Protein AF-A0A6I1NW20-F1 (afdb_monomer)

Mean predicted aligned error: 3.19 Å

Nearest PDB structures (foldseek):
  4s26-assembly1_A  TM=1.000E+00  e=2.127E-19  Arabidopsis thaliana
  4s2a-assembly1_A  TM=9.930E-01  e=4.461E-19  Caulobacter vibrioides CB15
  3epn-assembly1_B  TM=9.991E-01  e=8.797E-19  Caulobacter vibrioides
  3epo-assembly1_B  TM=9.957E-01  e=9.954E-19  Caulobacter vibrioides
  4n7q-assembly1_A  TM=9.685E-01  e=3.943E-19  Arabidopsis thaliana

Structure (mmCIF, N/CA/C/O backbone):
data_AF-A0A6I1NW20-F1
#
_entry.id   AF-A0A6I1NW20-F1
#
loop_
_atom_site.group_PDB
_atom_site.id
_atom_site.type_symbol
_atom_site.label_atom_id
_atom_site.label_alt_id
_atom_site.label_comp_id
_atom_site.label_asym_id
_atom_site.label_entity_id
_atom_site.label_seq_id
_atom_site.pdbx_PDB_ins_code
_atom_site.Cartn_x
_atom_site.Cartn_y
_atom_site.Cartn_z
_atom_site.occupancy
_atom_site.B_iso_or_equiv
_atom_site.auth_seq_id
_atom_site.auth_comp_id
_atom_site.auth_asym_id
_atom_site.auth_atom_id
_atom_site.pdbx_PDB_model_num
ATOM 1 N N . ILE A 1 1 ? -2.150 -13.006 -12.903 1.00 95.81 1 ILE A N 1
ATOM 2 C CA . ILE A 1 1 ? -1.548 -13.179 -11.565 1.00 95.81 1 ILE A CA 1
ATOM 3 C C . ILE A 1 1 ? -0.639 -11.995 -11.265 1.00 95.81 1 ILE A C 1
ATOM 5 O O . ILE A 1 1 ? -0.045 -11.457 -12.187 1.00 95.81 1 ILE A O 1
ATOM 9 N N . ASN A 1 2 ? -0.551 -11.582 -10.001 1.00 98.44 2 ASN A N 1
ATOM 10 C CA . ASN A 1 2 ? 0.273 -10.451 -9.574 1.00 98.44 2 ASN A CA 1
ATOM 11 C C . ASN A 1 2 ? 1.547 -10.939 -8.863 1.00 98.44 2 ASN A C 1
ATOM 13 O O . ASN A 1 2 ? 1.466 -11.857 -8.042 1.00 98.44 2 ASN A O 1
ATOM 17 N N . GLY A 1 3 ? 2.694 -10.328 -9.157 1.00 98.06 3 GLY A N 1
ATOM 18 C CA . GLY A 1 3 ? 3.955 -10.552 -8.449 1.00 98.06 3 GLY A CA 1
ATOM 19 C C . GLY A 1 3 ? 4.235 -9.441 -7.438 1.00 98.06 3 GLY A C 1
ATOM 20 O O . GLY A 1 3 ? 4.476 -8.304 -7.825 1.00 98.06 3 GLY A O 1
ATOM 21 N N . ASN A 1 4 ? 4.247 -9.770 -6.146 1.00 97.56 4 ASN A N 1
ATOM 22 C CA . ASN A 1 4 ? 4.656 -8.829 -5.101 1.00 97.56 4 ASN A CA 1
ATOM 23 C C . ASN A 1 4 ? 6.175 -8.861 -4.922 1.00 97.56 4 ASN A C 1
ATOM 25 O O . ASN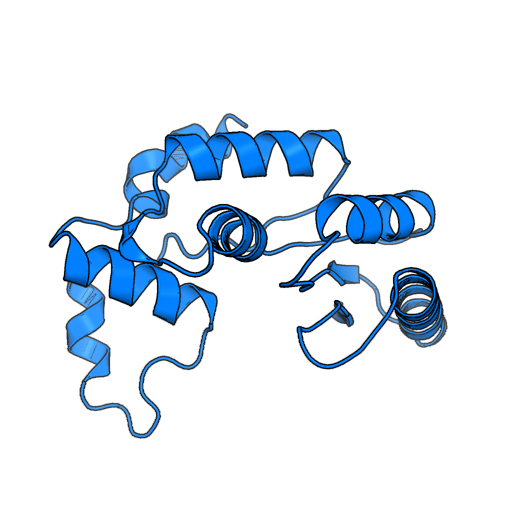 A 1 4 ? 6.744 -9.922 -4.650 1.00 97.56 4 ASN A O 1
ATOM 29 N N . ILE A 1 5 ? 6.799 -7.696 -5.027 1.00 96.00 5 ILE A N 1
ATOM 30 C CA . ILE A 1 5 ? 8.215 -7.461 -4.736 1.00 96.00 5 ILE A CA 1
ATOM 31 C C . ILE A 1 5 ? 8.329 -6.289 -3.751 1.00 96.00 5 ILE A C 1
ATOM 33 O O . ILE A 1 5 ? 7.317 -5.793 -3.255 1.00 96.00 5 ILE A O 1
ATOM 37 N N . GLY A 1 6 ? 9.543 -5.862 -3.431 1.00 88.50 6 GLY A N 1
ATOM 38 C CA . GLY A 1 6 ? 9.788 -4.710 -2.577 1.00 88.50 6 GLY A CA 1
ATOM 39 C C . GLY A 1 6 ? 10.908 -4.946 -1.573 1.00 88.50 6 GLY A C 1
ATOM 40 O O . GLY A 1 6 ? 11.124 -6.060 -1.077 1.00 88.50 6 GLY A O 1
ATOM 41 N N . ASN A 1 7 ? 11.614 -3.866 -1.253 1.00 83.25 7 ASN A N 1
ATOM 42 C CA . ASN A 1 7 ? 12.657 -3.873 -0.244 1.00 83.25 7 ASN A CA 1
ATOM 43 C C . ASN A 1 7 ? 12.070 -3.944 1.180 1.00 83.25 7 ASN A C 1
ATOM 45 O O . ASN A 1 7 ? 10.929 -3.563 1.453 1.00 83.25 7 ASN A O 1
ATOM 49 N N . SER A 1 8 ? 12.868 -4.440 2.124 1.00 78.31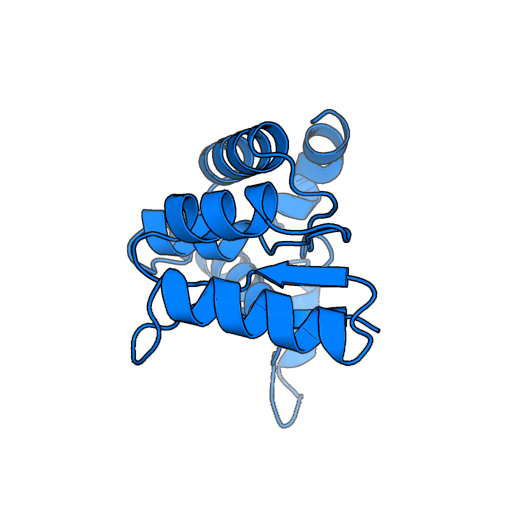 8 SER A N 1
ATOM 50 C CA . SER A 1 8 ? 12.516 -4.410 3.546 1.00 78.31 8 SER A CA 1
ATOM 51 C C . SER A 1 8 ? 13.704 -3.942 4.376 1.00 78.31 8 SER A C 1
ATOM 53 O O . SER A 1 8 ? 14.838 -3.940 3.905 1.00 78.31 8 SER A O 1
ATOM 55 N N . ALA A 1 9 ? 13.467 -3.601 5.645 1.00 69.00 9 ALA A N 1
ATOM 56 C CA . ALA A 1 9 ? 14.509 -3.127 6.565 1.00 69.00 9 ALA A CA 1
ATOM 57 C C . ALA A 1 9 ? 15.698 -4.084 6.724 1.00 69.00 9 ALA A C 1
ATOM 59 O O . ALA A 1 9 ? 16.754 -3.680 7.204 1.00 69.00 9 ALA A O 1
ATOM 60 N N . VAL A 1 10 ? 15.511 -5.353 6.367 1.00 68.06 10 VAL A N 1
ATOM 61 C CA . VAL A 1 10 ? 16.464 -6.429 6.632 1.00 68.06 10 VAL A CA 1
ATOM 62 C C . VAL A 1 10 ? 17.219 -6.842 5.366 1.00 68.06 10 VAL A C 1
ATOM 64 O O . VAL A 1 10 ? 18.332 -7.352 5.467 1.00 68.06 10 VAL A O 1
ATOM 67 N N . THR A 1 11 ? 16.645 -6.637 4.177 1.00 69.81 11 THR A N 1
ATOM 68 C CA . THR A 1 11 ? 17.185 -7.178 2.921 1.00 69.81 11 THR A CA 1
ATOM 69 C C . THR A 1 11 ? 16.759 -6.369 1.701 1.00 69.81 11 THR A C 1
ATOM 71 O O . THR A 1 11 ? 15.645 -5.843 1.662 1.00 69.81 11 THR A O 1
ATOM 74 N N . SER A 1 12 ? 17.570 -6.499 0.649 1.00 73.75 12 SER A N 1
ATOM 75 C CA . SER A 1 12 ? 17.327 -6.092 -0.736 1.00 73.75 12 SER A CA 1
ATOM 76 C C . SER A 1 12 ? 17.836 -4.707 -1.139 1.00 73.75 12 SER A C 1
ATOM 78 O O . SER A 1 12 ? 17.772 -3.741 -0.380 1.00 73.75 12 SER A O 1
ATOM 80 N N . SER A 1 13 ? 18.341 -4.638 -2.365 1.00 88.50 13 SER A N 1
ATOM 81 C CA . SER A 1 13 ? 18.850 -3.461 -3.069 1.00 88.50 13 SER A CA 1
ATOM 82 C C . SER A 1 13 ? 17.998 -3.154 -4.304 1.00 88.50 13 SER A C 1
ATOM 84 O O . SER A 1 13 ? 17.258 -4.010 -4.784 1.00 88.50 13 SER A O 1
ATOM 86 N N . ILE A 1 14 ? 18.139 -1.950 -4.868 1.00 91.44 14 ILE A N 1
ATOM 87 C CA . ILE A 1 14 ? 17.425 -1.547 -6.095 1.00 91.44 14 ILE A CA 1
ATOM 88 C C . ILE A 1 14 ? 17.640 -2.566 -7.226 1.00 91.44 14 ILE A C 1
ATOM 90 O O . ILE A 1 14 ? 16.683 -2.969 -7.881 1.00 91.44 14 ILE A O 1
ATOM 94 N N . SER A 1 15 ? 18.879 -3.029 -7.432 1.00 93.31 15 SER A N 1
ATOM 95 C CA . SER A 1 15 ? 19.185 -4.026 -8.465 1.00 93.31 15 SER A CA 1
ATOM 96 C C . SER A 1 15 ? 18.468 -5.353 -8.228 1.00 93.31 15 SER A C 1
ATOM 98 O O . SER A 1 15 ? 17.937 -5.932 -9.169 1.00 93.31 15 SER A O 1
ATOM 100 N N . GLU A 1 16 ? 18.401 -5.814 -6.977 1.00 94.62 16 GLU A N 1
ATOM 101 C CA . GLU A 1 16 ? 17.703 -7.059 -6.647 1.00 94.62 16 GLU A CA 1
ATOM 102 C C . GLU A 1 16 ? 16.191 -6.937 -6.861 1.00 94.62 16 GLU A C 1
ATOM 104 O O . GLU A 1 16 ? 15.565 -7.905 -7.286 1.00 94.62 16 GLU A O 1
ATOM 109 N N . GLU A 1 17 ? 15.589 -5.771 -6.614 1.00 96.19 17 GLU A N 1
ATOM 110 C CA . GLU A 1 17 ? 14.164 -5.559 -6.897 1.00 96.19 17 GLU A CA 1
ATOM 111 C C . GLU A 1 17 ? 13.858 -5.542 -8.399 1.00 96.19 17 GLU A C 1
ATOM 113 O O . GLU A 1 17 ? 12.896 -6.176 -8.838 1.00 96.19 17 GLU A O 1
ATOM 118 N N . VAL A 1 18 ? 14.713 -4.915 -9.212 1.00 96.44 18 VAL A N 1
ATOM 119 C CA . VAL A 1 18 ? 14.586 -4.960 -10.680 1.00 96.44 18 VAL A CA 1
ATOM 120 C C . VAL A 1 18 ? 14.770 -6.389 -11.211 1.00 96.44 18 VAL A C 1
ATOM 122 O O . VAL A 1 18 ? 14.031 -6.824 -12.103 1.00 96.44 18 VAL A O 1
ATOM 125 N N . ASP A 1 19 ? 15.697 -7.160 -10.637 1.00 97.00 19 ASP A N 1
ATOM 126 C CA . ASP A 1 19 ? 15.893 -8.569 -10.990 1.00 97.00 19 ASP A CA 1
ATOM 127 C C . ASP A 1 19 ? 14.673 -9.419 -10.611 1.00 97.00 19 ASP A C 1
ATOM 129 O O . ASP A 1 19 ? 14.213 -10.229 -11.421 1.00 97.00 19 ASP A O 1
ATOM 133 N N . LYS A 1 20 ? 14.093 -9.214 -9.420 1.00 97.44 20 LYS A N 1
ATOM 134 C CA . LYS A 1 20 ? 12.860 -9.900 -8.991 1.00 97.44 20 LYS A CA 1
ATOM 135 C C . LYS A 1 20 ? 11.678 -9.562 -9.891 1.00 97.44 20 LYS A C 1
ATOM 137 O O . LYS A 1 20 ? 10.947 -10.478 -10.265 1.00 97.44 20 LYS A O 1
ATOM 142 N N . MET A 1 21 ? 11.503 -8.292 -10.261 1.00 97.88 21 MET A N 1
ATOM 143 C CA . MET A 1 21 ? 10.484 -7.854 -11.220 1.00 97.88 21 MET A CA 1
ATOM 144 C C . MET A 1 21 ? 10.648 -8.602 -12.547 1.00 97.88 21 MET A C 1
ATOM 146 O O . MET A 1 21 ? 9.725 -9.276 -13.008 1.00 97.88 21 MET A O 1
ATOM 150 N N . THR A 1 22 ? 11.850 -8.549 -13.125 1.00 97.88 22 THR A N 1
ATOM 151 C CA . THR A 1 22 ? 12.177 -9.211 -14.396 1.00 97.88 22 THR A CA 1
ATOM 152 C C . THR A 1 22 ? 11.930 -10.716 -14.316 1.00 97.88 22 THR A C 1
ATOM 154 O O . THR A 1 22 ? 11.367 -11.315 -15.234 1.00 97.88 22 THR A O 1
ATOM 157 N N . TRP A 1 23 ? 12.316 -11.339 -13.202 1.00 98.19 23 TRP A N 1
ATOM 158 C CA . TRP A 1 23 ? 12.110 -12.760 -12.955 1.00 98.19 23 TRP A CA 1
ATOM 159 C C . TRP A 1 23 ? 10.626 -13.112 -12.838 1.00 98.19 23 TRP A C 1
ATOM 161 O O . TRP A 1 23 ? 10.171 -14.048 -13.492 1.00 98.19 23 TRP A O 1
ATOM 171 N N . GLY A 1 24 ? 9.857 -12.350 -12.060 1.00 98.12 24 GLY A N 1
ATOM 172 C CA . GLY A 1 24 ? 8.417 -12.545 -11.901 1.00 98.12 24 GLY A CA 1
ATOM 173 C C . GLY A 1 24 ? 7.683 -12.468 -13.237 1.00 98.12 24 GLY A C 1
ATOM 174 O O . GLY A 1 24 ? 6.937 -13.386 -13.582 1.00 98.12 24 GLY A O 1
ATOM 175 N N . ILE A 1 25 ? 7.961 -11.431 -14.030 1.00 98.38 25 ILE A N 1
ATOM 176 C CA . ILE A 1 25 ? 7.366 -11.238 -15.361 1.00 98.38 25 ILE A CA 1
ATOM 177 C C . ILE A 1 25 ? 7.762 -12.380 -16.300 1.00 98.38 25 ILE A C 1
ATOM 179 O O . ILE A 1 25 ? 6.903 -12.966 -16.959 1.00 98.38 25 ILE A O 1
ATOM 183 N N . ARG A 1 26 ? 9.045 -12.773 -16.316 1.00 98.31 26 ARG A N 1
ATOM 184 C CA . ARG A 1 26 ? 9.538 -13.905 -17.122 1.00 98.31 26 ARG A CA 1
ATOM 185 C C . ARG A 1 26 ? 8.772 -15.202 -16.849 1.00 98.31 26 ARG A C 1
ATOM 187 O O . ARG A 1 26 ? 8.608 -16.004 -17.767 1.00 98.31 26 ARG A O 1
ATOM 194 N N . TRP A 1 27 ? 8.328 -15.417 -15.611 1.00 98.38 27 TRP A N 1
ATOM 195 C CA . TRP A 1 27 ? 7.578 -16.607 -15.199 1.00 98.38 27 TRP A CA 1
ATOM 196 C C . TRP A 1 27 ? 6.055 -16.417 -15.182 1.00 98.38 27 TRP A C 1
ATOM 198 O O . TRP A 1 27 ? 5.343 -17.312 -14.726 1.00 98.38 27 TRP A O 1
ATOM 208 N N . GLY A 1 28 ? 5.547 -15.308 -15.728 1.00 98.00 28 GLY A N 1
ATOM 209 C CA . GLY A 1 28 ? 4.122 -15.111 -15.996 1.00 98.00 28 GLY A CA 1
ATOM 210 C C . GLY A 1 28 ? 3.386 -14.183 -15.031 1.00 98.00 28 GLY A C 1
ATOM 211 O O . GLY A 1 28 ? 2.165 -14.272 -14.948 1.00 98.00 28 GLY A O 1
ATOM 212 N N . ALA A 1 29 ? 4.078 -13.312 -14.289 1.00 98.50 29 ALA A N 1
ATOM 213 C CA . ALA A 1 29 ? 3.408 -12.213 -13.595 1.00 98.50 29 ALA A CA 1
ATOM 214 C C . ALA A 1 29 ? 2.798 -11.233 -14.615 1.00 98.50 29 ALA A C 1
ATOM 216 O O . ALA A 1 29 ? 3.519 -10.652 -15.423 1.00 98.50 29 ALA A O 1
ATOM 217 N N . ASP A 1 30 ? 1.475 -11.055 -14.562 1.00 98.62 30 ASP A N 1
ATOM 218 C CA . ASP A 1 30 ? 0.722 -10.140 -15.435 1.00 98.62 30 ASP A CA 1
ATOM 219 C C . ASP A 1 30 ? 0.750 -8.697 -14.916 1.00 98.62 30 ASP A C 1
ATOM 221 O O . ASP A 1 30 ? 0.527 -7.761 -15.675 1.00 98.62 30 ASP A O 1
ATOM 225 N N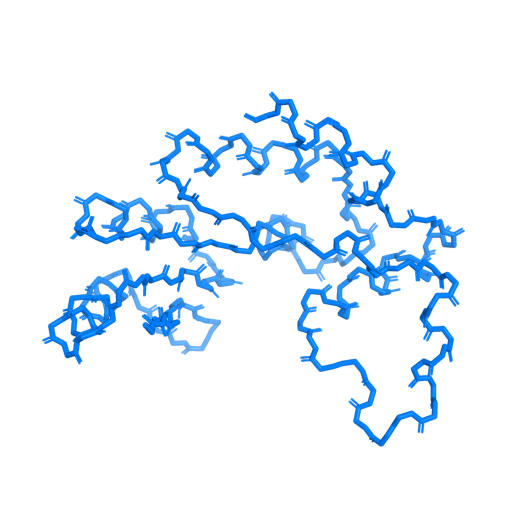 . THR A 1 31 ? 0.997 -8.527 -13.617 1.00 98.81 31 THR A N 1
ATOM 226 C CA . THR A 1 31 ? 1.203 -7.242 -12.943 1.00 98.81 31 THR A CA 1
ATOM 227 C C . THR A 1 31 ? 2.275 -7.408 -11.875 1.00 98.81 31 THR A C 1
ATOM 229 O O . THR A 1 31 ? 2.496 -8.518 -11.372 1.00 98.81 31 THR A O 1
ATOM 232 N N . ILE A 1 32 ? 2.912 -6.307 -11.497 1.00 98.56 32 ILE A N 1
ATOM 233 C CA . ILE A 1 32 ? 3.844 -6.249 -10.371 1.00 98.56 32 ILE A CA 1
ATOM 234 C C . ILE A 1 32 ? 3.292 -5.285 -9.325 1.00 98.56 32 ILE A C 1
ATOM 236 O O . ILE A 1 32 ? 2.618 -4.320 -9.667 1.00 98.56 32 ILE A O 1
ATOM 240 N N . MET A 1 33 ? 3.559 -5.535 -8.047 1.00 98.50 33 MET A N 1
ATOM 241 C CA . MET A 1 33 ? 3.401 -4.515 -7.013 1.00 98.50 33 MET A CA 1
ATOM 242 C C . MET A 1 33 ? 4.716 -4.279 -6.298 1.00 98.50 33 MET A C 1
ATOM 244 O O . MET A 1 33 ? 5.329 -5.230 -5.806 1.00 98.50 33 MET A O 1
ATOM 248 N N . ASP A 1 34 ? 5.101 -3.011 -6.201 1.00 97.50 34 ASP A N 1
ATOM 249 C CA . ASP A 1 34 ? 6.186 -2.585 -5.330 1.00 97.50 34 ASP A CA 1
ATOM 250 C C . ASP A 1 34 ? 5.638 -2.329 -3.921 1.00 97.50 34 ASP A C 1
ATOM 252 O O . ASP A 1 34 ? 4.889 -1.379 -3.680 1.00 97.50 34 ASP A O 1
ATOM 256 N N . LEU A 1 35 ? 5.999 -3.216 -2.993 1.00 95.94 35 LEU A N 1
ATOM 257 C CA . LEU A 1 35 ? 5.645 -3.148 -1.576 1.00 95.94 35 LEU A CA 1
ATOM 258 C C . LEU A 1 35 ? 6.853 -2.760 -0.710 1.00 95.94 35 LEU A C 1
ATOM 260 O O . LEU A 1 35 ? 6.919 -3.144 0.460 1.00 95.94 35 LEU A O 1
ATOM 264 N N . SER A 1 36 ? 7.820 -2.037 -1.285 1.00 93.00 36 SER A N 1
ATOM 265 C CA . SER A 1 36 ? 8.981 -1.488 -0.577 1.00 93.00 36 SER A CA 1
ATOM 266 C C . SER A 1 36 ? 8.554 -0.620 0.601 1.00 93.00 36 SER A C 1
ATOM 268 O O . SER A 1 36 ? 7.675 0.232 0.467 1.00 93.00 36 SER A O 1
ATOM 270 N N . THR A 1 37 ? 9.165 -0.828 1.772 1.00 85.81 37 THR A N 1
ATOM 271 C CA . THR A 1 37 ? 8.762 -0.114 3.002 1.00 85.81 37 THR A CA 1
ATOM 272 C C . THR A 1 37 ? 9.905 0.507 3.787 1.00 85.81 37 THR A C 1
ATOM 274 O O . THR A 1 37 ? 9.738 0.803 4.969 1.00 85.81 37 THR A O 1
ATOM 277 N N . VAL A 1 38 ? 11.083 0.629 3.184 1.00 82.00 38 VAL A N 1
ATOM 278 C CA . VAL A 1 38 ? 12.242 1.298 3.788 1.00 82.00 38 VAL A CA 1
ATOM 279 C C . VAL A 1 38 ? 12.952 2.178 2.775 1.00 82.00 38 VAL A C 1
ATOM 281 O O . VAL A 1 38 ? 12.589 2.168 1.607 1.00 82.00 38 VAL A O 1
ATOM 284 N N . LYS A 1 39 ? 13.980 2.904 3.234 1.00 79.94 39 LYS A N 1
ATOM 285 C CA . LYS A 1 39 ? 14.829 3.827 2.467 1.00 79.94 39 LYS A CA 1
ATOM 286 C C . LYS A 1 39 ? 14.885 3.557 0.962 1.00 79.94 39 LYS A C 1
ATOM 288 O O . LYS A 1 39 ? 15.121 2.433 0.519 1.00 79.94 39 LYS A O 1
ATOM 293 N N . ASN A 1 40 ? 14.810 4.648 0.209 1.00 85.50 40 ASN A N 1
ATOM 294 C CA . ASN A 1 40 ? 14.847 4.684 -1.249 1.00 85.50 40 ASN A CA 1
ATOM 295 C C . ASN A 1 40 ? 13.609 4.060 -1.921 1.00 85.50 40 ASN A C 1
ATOM 297 O O . ASN A 1 40 ? 13.735 3.453 -2.985 1.00 85.50 40 ASN A O 1
ATOM 301 N N . ILE A 1 41 ? 12.420 4.160 -1.303 1.00 92.56 41 ILE A N 1
ATOM 302 C CA . ILE A 1 41 ? 11.159 3.681 -1.906 1.00 92.56 41 ILE A CA 1
ATOM 303 C C . ILE A 1 41 ? 10.942 4.364 -3.263 1.00 92.56 41 ILE A C 1
ATOM 305 O O . ILE A 1 41 ? 10.686 3.691 -4.257 1.00 92.56 41 ILE A O 1
ATOM 309 N N . HIS A 1 42 ? 11.102 5.690 -3.312 1.00 94.56 42 HIS A N 1
ATOM 310 C CA . HIS A 1 42 ? 10.915 6.485 -4.524 1.00 94.56 42 HIS A CA 1
ATOM 311 C C . HIS A 1 42 ? 11.843 6.031 -5.659 1.00 94.56 42 HIS A C 1
ATOM 313 O O . HIS A 1 42 ? 11.383 5.746 -6.765 1.00 94.56 42 HIS A O 1
ATOM 319 N N . GLU A 1 43 ? 13.144 5.917 -5.383 1.00 94.81 43 GLU A N 1
ATOM 320 C CA . GLU A 1 43 ? 14.148 5.530 -6.372 1.00 94.81 43 GLU A CA 1
ATOM 321 C C . GLU A 1 43 ? 13.985 4.071 -6.801 1.00 94.81 43 GLU A C 1
ATOM 323 O O . GLU A 1 43 ? 14.093 3.770 -7.987 1.00 94.81 43 GLU A O 1
ATOM 328 N N . THR A 1 44 ? 13.702 3.159 -5.864 1.00 95.19 44 THR A N 1
ATOM 329 C CA . THR A 1 44 ? 13.445 1.742 -6.177 1.00 95.19 44 THR A CA 1
ATOM 330 C C . THR A 1 44 ? 12.274 1.620 -7.147 1.00 95.19 44 THR A C 1
ATOM 332 O O . THR A 1 44 ? 12.395 0.966 -8.185 1.00 95.19 44 THR A O 1
ATOM 335 N N . ARG A 1 45 ? 11.172 2.317 -6.852 1.00 97.31 45 ARG A N 1
ATOM 336 C CA . ARG A 1 45 ? 9.986 2.353 -7.702 1.00 97.31 45 ARG A CA 1
ATOM 337 C C . ARG A 1 45 ? 10.264 2.969 -9.069 1.00 97.31 45 ARG A C 1
ATOM 339 O O . ARG A 1 45 ? 9.801 2.420 -10.063 1.00 97.31 45 ARG A O 1
ATOM 346 N N . GLU A 1 46 ? 11.042 4.049 -9.149 1.00 97.88 46 GLU A N 1
ATOM 347 C CA . GLU A 1 46 ? 11.418 4.661 -10.433 1.00 97.88 46 GLU A CA 1
ATOM 348 C C . GLU A 1 46 ? 12.137 3.645 -11.332 1.00 97.88 46 GLU A C 1
ATOM 350 O O . GLU A 1 46 ? 11.774 3.462 -12.494 1.00 97.8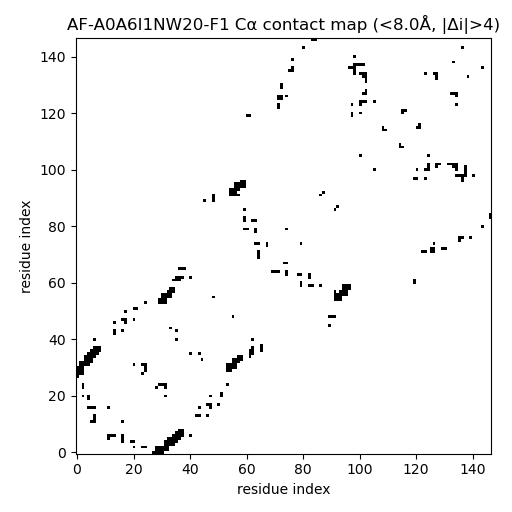8 46 GLU A O 1
ATOM 355 N N . TRP A 1 47 ? 13.109 2.909 -10.786 1.00 97.50 47 TRP A N 1
ATOM 356 C CA . TRP A 1 47 ? 13.812 1.866 -11.534 1.00 97.50 47 TRP A CA 1
ATOM 357 C C . TRP A 1 47 ? 12.887 0.731 -11.981 1.00 97.50 47 TRP A C 1
ATOM 359 O O . TRP A 1 47 ? 13.004 0.282 -13.122 1.00 97.50 47 TRP A O 1
ATOM 369 N N . ILE A 1 48 ? 11.959 0.291 -11.129 1.00 97.81 48 ILE A N 1
ATOM 370 C CA . ILE A 1 48 ? 10.944 -0.713 -11.485 1.00 97.81 48 ILE A CA 1
ATOM 371 C C . ILE A 1 48 ? 10.075 -0.188 -12.637 1.00 97.81 48 ILE A C 1
ATOM 373 O O . ILE A 1 48 ? 10.037 -0.801 -13.702 1.00 97.81 48 ILE A O 1
ATOM 377 N N . LEU A 1 49 ? 9.450 0.981 -12.480 1.00 98.19 49 LEU A N 1
ATOM 378 C CA . LEU A 1 49 ? 8.522 1.560 -13.459 1.00 98.19 49 LEU A CA 1
ATOM 379 C C . LEU A 1 49 ? 9.171 1.796 -14.825 1.00 98.19 49 LEU A C 1
ATOM 381 O O . LEU A 1 49 ? 8.562 1.531 -15.858 1.00 98.19 49 LEU A O 1
ATOM 385 N N . ARG A 1 50 ? 10.422 2.269 -14.863 1.00 98.19 50 ARG A N 1
ATOM 386 C CA . ARG A 1 50 ? 11.144 2.505 -16.125 1.00 98.19 50 ARG A CA 1
ATOM 387 C C . ARG A 1 50 ? 11.566 1.220 -16.847 1.00 98.19 50 ARG A C 1
ATOM 389 O O . ARG A 1 50 ? 11.900 1.288 -18.027 1.00 98.19 50 ARG A O 1
ATOM 396 N N . ASN A 1 51 ? 11.547 0.070 -16.171 1.00 97.75 51 ASN A N 1
ATOM 397 C CA . ASN A 1 51 ? 11.962 -1.222 -16.731 1.00 97.75 51 ASN A CA 1
ATOM 398 C C . ASN A 1 51 ? 10.821 -2.256 -16.803 1.00 97.75 51 ASN A C 1
ATOM 400 O O . ASN A 1 51 ? 11.041 -3.367 -17.287 1.00 97.75 51 ASN A O 1
ATOM 404 N N . SER A 1 52 ? 9.618 -1.913 -16.341 1.00 97.88 52 SER A N 1
ATOM 405 C CA . SER A 1 52 ? 8.474 -2.822 -16.283 1.00 97.88 52 SER A CA 1
ATOM 406 C C . SER A 1 52 ? 7.605 -2.709 -17.543 1.00 97.88 52 SER A C 1
ATOM 408 O O . SER A 1 52 ? 7.059 -1.641 -17.814 1.00 97.88 52 SER A O 1
ATOM 410 N N . PRO A 1 53 ? 7.430 -3.790 -18.326 1.00 97.88 53 PRO A N 1
ATOM 411 C CA . PRO A 1 53 ? 6.485 -3.823 -19.444 1.00 97.88 53 PRO A CA 1
ATOM 412 C C . PRO A 1 53 ? 5.041 -4.166 -19.027 1.00 97.88 53 PRO A C 1
ATOM 414 O O . PRO A 1 53 ? 4.192 -4.336 -19.902 1.00 97.88 53 PRO A O 1
ATOM 417 N N . VAL A 1 54 ? 4.765 -4.336 -17.730 1.00 98.62 54 VAL A N 1
ATOM 418 C CA . VAL A 1 54 ? 3.447 -4.720 -17.191 1.00 98.62 54 VAL A CA 1
ATOM 419 C C . VAL A 1 54 ? 2.939 -3.670 -16.199 1.00 98.62 54 VAL A C 1
ATOM 421 O O . VAL A 1 54 ? 3.764 -2.929 -15.667 1.00 98.62 54 VAL A O 1
ATOM 424 N N . PRO A 1 55 ? 1.627 -3.618 -15.898 1.00 98.81 55 PRO A N 1
ATOM 425 C CA . PRO A 1 55 ? 1.101 -2.685 -14.910 1.00 98.81 55 PRO A CA 1
ATOM 426 C C . PRO A 1 55 ? 1.722 -2.879 -13.522 1.00 98.81 55 PRO A C 1
ATOM 428 O O . PRO A 1 55 ? 1.862 -4.011 -13.040 1.00 98.81 55 PRO A O 1
ATOM 431 N N . ASN A 1 56 ? 2.043 -1.770 -12.868 1.00 98.69 56 ASN A N 1
ATOM 432 C CA . ASN A 1 56 ? 2.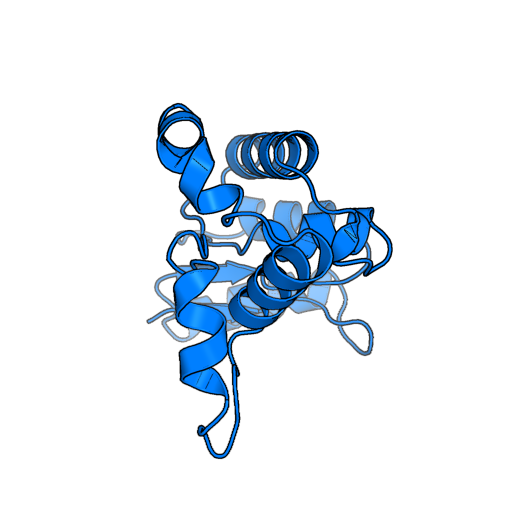662 -1.706 -11.555 1.00 98.69 56 ASN A CA 1
ATOM 433 C C . ASN A 1 56 ? 1.698 -1.078 -10.557 1.00 98.69 56 ASN A C 1
ATOM 435 O O . ASN A 1 56 ? 1.182 0.015 -10.774 1.00 98.69 56 ASN A O 1
ATOM 439 N N . GLY A 1 57 ? 1.480 -1.770 -9.448 1.00 98.69 57 GLY A N 1
ATOM 440 C CA . GLY A 1 57 ? 0.695 -1.269 -8.337 1.00 98.69 57 GLY A CA 1
ATOM 441 C C . GLY A 1 57 ? 1.547 -0.911 -7.138 1.00 98.69 57 GLY A C 1
ATOM 442 O O . GLY A 1 57 ? 2.663 -1.403 -6.961 1.00 98.69 57 GLY A O 1
ATOM 443 N N . THR A 1 58 ? 0.978 -0.097 -6.265 1.00 98.44 58 THR A N 1
ATOM 444 C CA . THR A 1 58 ? 1.591 0.247 -4.983 1.00 98.44 58 THR A CA 1
ATOM 445 C C . THR A 1 58 ? 0.547 0.294 -3.878 1.00 98.44 58 THR A C 1
ATOM 447 O O . THR A 1 58 ? -0.665 0.138 -4.083 1.00 98.44 58 THR A O 1
ATOM 450 N N . VAL A 1 59 ? 1.050 0.515 -2.670 1.00 97.69 59 VAL A N 1
ATOM 451 C CA . VAL A 1 59 ? 0.254 0.781 -1.483 1.00 97.69 59 VAL A CA 1
ATOM 452 C C . VAL A 1 59 ? 0.756 2.099 -0.876 1.00 97.69 59 VAL A C 1
ATOM 454 O O . VAL A 1 59 ? 1.725 2.085 -0.114 1.00 97.69 59 VAL A O 1
ATOM 457 N N . PRO A 1 60 ? 0.170 3.255 -1.249 1.00 96.88 60 PRO A N 1
ATOM 458 C CA . PRO A 1 60 ? 0.776 4.568 -0.992 1.00 96.88 60 PRO A CA 1
ATOM 459 C C . PRO A 1 60 ? 1.098 4.855 0.483 1.00 96.88 60 PRO A C 1
ATOM 461 O O . PRO A 1 60 ? 2.137 5.442 0.787 1.00 96.88 60 PRO A O 1
ATOM 464 N N . ILE A 1 61 ? 0.277 4.345 1.408 1.00 95.06 61 ILE A N 1
ATOM 465 C CA . ILE A 1 61 ? 0.444 4.544 2.856 1.00 95.06 61 ILE A CA 1
ATOM 466 C C . ILE A 1 61 ? 1.773 3.980 3.396 1.00 95.06 61 ILE A C 1
ATOM 468 O O . ILE A 1 61 ? 2.258 4.437 4.426 1.00 95.06 61 ILE A O 1
ATOM 472 N N . TYR A 1 62 ? 2.406 3.007 2.721 1.00 92.81 62 TYR A N 1
ATOM 473 C CA . TYR A 1 62 ? 3.713 2.481 3.149 1.00 92.81 62 TYR A CA 1
ATOM 474 C C . TYR A 1 62 ? 4.826 3.510 3.008 1.00 92.81 62 TYR A C 1
ATOM 476 O O . TYR A 1 62 ? 5.715 3.560 3.857 1.00 92.81 62 TYR A O 1
ATOM 484 N N . GLN A 1 63 ? 4.775 4.323 1.952 1.00 91.88 63 GLN A N 1
ATOM 485 C CA . GLN A 1 63 ? 5.743 5.390 1.755 1.00 91.88 63 GLN A CA 1
ATOM 486 C C . GLN A 1 63 ? 5.489 6.545 2.722 1.00 91.88 63 GLN A C 1
ATOM 488 O O . GLN A 1 63 ? 6.438 7.085 3.279 1.00 91.88 63 GLN A O 1
ATOM 493 N N . GLU A 1 64 ? 4.226 6.897 2.958 1.00 87.69 64 GLU A N 1
ATOM 494 C CA . GLU A 1 64 ? 3.875 7.933 3.934 1.00 87.69 64 GLU A CA 1
ATOM 495 C C . GLU A 1 64 ? 4.339 7.558 5.345 1.00 87.69 64 GLU A C 1
ATOM 497 O O . GLU A 1 64 ? 4.985 8.348 6.028 1.00 87.69 64 GLU A O 1
ATOM 502 N N . LEU A 1 65 ? 4.108 6.308 5.754 1.00 87.06 65 LEU A N 1
ATOM 503 C CA . LEU A 1 65 ? 4.553 5.825 7.055 1.00 87.06 65 LEU A CA 1
ATOM 504 C C . LEU A 1 65 ? 6.083 5.865 7.200 1.00 87.06 65 LEU A C 1
ATOM 506 O O . LEU A 1 65 ? 6.588 6.081 8.300 1.00 87.06 65 LEU A O 1
ATOM 510 N N . GLU A 1 66 ? 6.832 5.668 6.113 1.00 84.81 66 GLU A N 1
ATOM 511 C CA . GLU A 1 66 ? 8.290 5.831 6.116 1.00 84.81 66 GLU A CA 1
ATOM 512 C C . GLU A 1 66 ? 8.697 7.303 6.285 1.00 84.81 66 GLU A C 1
ATOM 514 O O . GLU A 1 66 ? 9.541 7.585 7.142 1.00 84.81 66 GLU A O 1
ATOM 519 N N . LYS A 1 67 ? 8.028 8.233 5.580 1.00 81.88 67 LYS A N 1
ATOM 520 C CA . LYS A 1 67 ? 8.218 9.691 5.728 1.00 81.88 67 LYS A CA 1
ATOM 521 C C . LYS A 1 67 ? 7.992 10.148 7.181 1.00 81.88 67 LYS A C 1
ATOM 523 O O . LYS A 1 67 ? 8.781 10.934 7.703 1.00 81.88 67 LYS A O 1
ATOM 528 N N . GLU A 1 68 ? 7.010 9.563 7.869 1.00 83.38 68 GLU A N 1
ATOM 529 C CA . GLU A 1 68 ? 6.675 9.860 9.272 1.00 83.38 68 GLU A CA 1
ATOM 530 C C . GLU A 1 68 ? 7.445 9.017 10.310 1.00 83.38 68 GLU A C 1
ATOM 532 O O . GLU A 1 68 ? 7.048 8.891 11.471 1.00 83.38 68 GLU A O 1
ATOM 537 N N . ASN A 1 69 ? 8.584 8.423 9.933 1.00 82.50 69 ASN A N 1
ATOM 538 C CA . ASN A 1 69 ? 9.423 7.605 10.822 1.00 82.50 69 ASN A CA 1
ATOM 539 C C . ASN A 1 69 ? 8.662 6.460 11.528 1.00 82.50 69 ASN A C 1
ATOM 541 O O . ASN A 1 69 ? 8.997 6.076 12.653 1.00 82.50 69 ASN A O 1
ATOM 545 N N . GLY A 1 70 ? 7.636 5.904 10.884 1.00 79.56 70 GLY A N 1
ATOM 546 C CA . GLY A 1 70 ? 6.845 4.795 11.413 1.00 79.56 70 GLY A CA 1
ATOM 547 C C . GLY A 1 70 ? 5.764 5.189 12.419 1.00 79.56 70 GLY A C 1
ATOM 548 O O . GLY A 1 70 ? 5.253 4.312 13.121 1.00 79.56 70 GLY A O 1
ATOM 549 N N . LYS A 1 71 ? 5.426 6.476 12.541 1.00 85.19 71 LYS A N 1
ATOM 550 C CA . LYS A 1 71 ? 4.401 6.940 13.478 1.00 85.19 71 LYS A CA 1
ATOM 551 C C . LYS A 1 71 ? 3.036 7.009 12.815 1.00 85.19 71 LYS A C 1
ATOM 553 O O . LYS A 1 71 ? 2.688 7.987 12.168 1.00 85.19 71 LYS A O 1
ATOM 558 N N . ASP A 1 72 ? 2.241 5.968 13.045 1.00 82.75 72 ASP A N 1
ATOM 559 C CA . ASP A 1 72 ? 0.896 5.874 12.473 1.00 82.75 72 ASP A CA 1
ATOM 560 C C . ASP A 1 72 ? 0.006 7.067 12.848 1.00 82.75 72 ASP A C 1
ATOM 562 O O . ASP A 1 72 ? -0.829 7.448 12.049 1.00 82.75 72 ASP A O 1
ATOM 566 N N . GLU A 1 73 ? 0.158 7.661 14.037 1.00 86.75 73 GLU A N 1
ATOM 567 C CA . GLU A 1 73 ? -0.637 8.819 14.476 1.00 86.75 73 GLU A CA 1
ATOM 568 C C . GLU A 1 73 ? -0.310 10.138 13.758 1.00 86.75 73 GLU A C 1
ATOM 570 O O . GLU A 1 73 ? -1.156 11.030 13.759 1.00 86.75 73 GLU A O 1
ATOM 575 N N . ASP A 1 74 ? 0.858 10.251 13.124 1.00 90.25 74 ASP A N 1
ATOM 576 C CA . ASP A 1 74 ? 1.295 11.478 12.442 1.00 90.25 74 ASP A CA 1
ATOM 577 C C . ASP A 1 74 ? 0.830 11.522 10.966 1.00 90.25 74 ASP A C 1
ATOM 579 O O . ASP A 1 74 ? 0.959 12.550 10.302 1.00 90.25 74 ASP A O 1
ATOM 583 N N . LEU A 1 75 ? 0.219 10.438 10.463 1.00 93.62 75 LEU A N 1
ATOM 584 C CA . LEU A 1 75 ? -0.361 10.379 9.116 1.00 93.62 75 LEU A CA 1
ATOM 585 C C . LEU A 1 75 ? -1.498 11.396 8.953 1.00 93.62 75 LEU A C 1
ATOM 587 O O . LEU A 1 75 ? -2.308 11.609 9.867 1.00 93.62 75 LEU A O 1
ATOM 591 N N . SER A 1 76 ? -1.607 11.993 7.768 1.00 94.69 76 SER A N 1
ATOM 592 C CA . SER A 1 76 ? -2.658 12.970 7.474 1.00 94.69 76 SER A CA 1
ATOM 593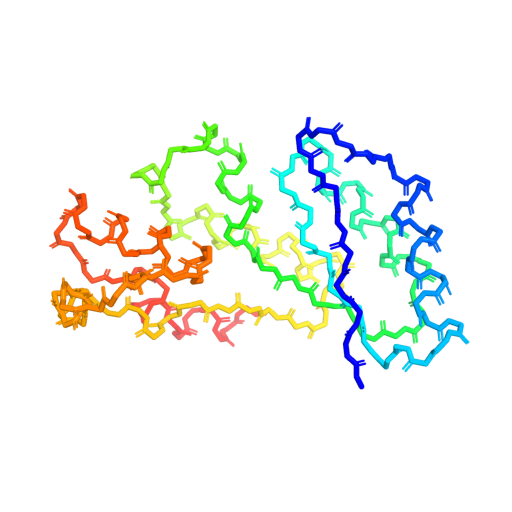 C C . SER A 1 76 ? -3.037 12.980 5.998 1.00 94.69 76 SER A C 1
ATOM 595 O O . SER A 1 76 ? -2.262 12.582 5.134 1.00 94.69 76 SER A O 1
ATOM 597 N N . TRP A 1 77 ? -4.237 13.487 5.699 1.00 96.62 77 TRP A N 1
ATOM 598 C CA . TRP A 1 77 ? -4.715 13.594 4.321 1.00 96.62 77 TRP A CA 1
ATOM 599 C C . TRP A 1 77 ? -3.743 14.353 3.410 1.00 96.62 77 TRP A C 1
ATOM 601 O O . TRP A 1 77 ? -3.471 13.887 2.310 1.00 96.62 77 TRP A O 1
ATOM 611 N N . GLU A 1 78 ? -3.182 15.473 3.870 1.00 95.44 78 GLU A N 1
ATOM 612 C CA . GLU A 1 78 ? -2.297 16.306 3.045 1.00 95.44 78 GLU A CA 1
ATOM 613 C C . GLU A 1 78 ? -1.030 15.548 2.613 1.00 95.44 78 GLU A C 1
ATOM 615 O O . GLU A 1 78 ? -0.643 15.589 1.448 1.00 95.44 78 GLU A O 1
ATOM 620 N N . ILE A 1 79 ? -0.424 14.775 3.518 1.00 92.62 79 ILE A N 1
ATOM 621 C CA . ILE A 1 79 ? 0.802 14.016 3.221 1.00 92.62 79 ILE A CA 1
ATOM 622 C C . ILE A 1 79 ? 0.483 12.784 2.354 1.00 92.62 79 ILE A C 1
ATOM 624 O O . ILE A 1 79 ? 1.238 12.444 1.430 1.00 92.62 79 ILE A O 1
ATOM 628 N N . PHE A 1 80 ? -0.655 12.128 2.603 1.00 96.50 80 PHE A N 1
ATOM 629 C CA . PHE A 1 80 ? -1.143 11.046 1.749 1.00 96.50 80 PHE A CA 1
ATOM 630 C C . PHE A 1 80 ? -1.420 11.535 0.321 1.00 96.50 80 PHE A C 1
ATOM 632 O O . PHE A 1 80 ? -1.027 10.876 -0.642 1.00 96.50 80 PHE A O 1
ATOM 639 N N . LYS A 1 81 ? -2.048 12.709 0.179 1.00 97.81 81 LYS A N 1
ATOM 640 C CA . LYS A 1 81 ? -2.351 13.363 -1.101 1.00 97.81 81 LYS A CA 1
ATOM 641 C C . LYS A 1 81 ? -1.083 13.667 -1.892 1.00 97.81 81 LYS A C 1
ATOM 643 O O . LYS A 1 81 ? -1.003 13.286 -3.058 1.00 97.81 81 LYS A O 1
ATOM 648 N N . ASP A 1 82 ? -0.073 14.252 -1.251 1.00 96.81 82 ASP A N 1
ATOM 649 C CA . ASP A 1 82 ? 1.236 14.476 -1.875 1.00 96.81 82 ASP A CA 1
ATOM 650 C C . ASP A 1 82 ? 1.857 13.158 -2.359 1.00 96.81 82 ASP A C 1
ATOM 652 O O . ASP A 1 82 ? 2.423 13.086 -3.449 1.00 96.81 82 ASP A O 1
ATOM 656 N N . THR A 1 83 ? 1.710 12.082 -1.581 1.00 97.00 83 THR A N 1
ATOM 657 C CA . THR A 1 83 ? 2.222 10.754 -1.948 1.00 97.00 83 THR A CA 1
ATOM 658 C C . THR A 1 83 ? 1.453 10.130 -3.118 1.00 97.00 83 THR A C 1
ATOM 660 O O . THR A 1 83 ? 2.072 9.482 -3.963 1.00 97.00 83 THR A O 1
ATOM 663 N N . LEU A 1 84 ? 0.133 10.328 -3.213 1.00 98.12 84 LEU A N 1
ATOM 664 C CA . LEU A 1 84 ? -0.652 9.899 -4.376 1.00 98.12 84 LEU A CA 1
ATOM 665 C C . LEU A 1 84 ? -0.192 10.607 -5.649 1.00 98.12 84 LEU A C 1
ATOM 667 O O . LEU A 1 84 ? 0.072 9.937 -6.646 1.00 98.12 84 LEU A O 1
ATOM 671 N N . ILE A 1 85 ? -0.062 11.935 -5.598 1.00 98.50 85 ILE A N 1
ATOM 672 C CA . ILE A 1 85 ? 0.379 12.750 -6.737 1.00 98.50 85 ILE A CA 1
ATOM 673 C C . ILE A 1 85 ? 1.782 12.319 -7.169 1.00 98.50 85 ILE A C 1
ATOM 675 O O . ILE A 1 85 ? 1.989 12.013 -8.340 1.00 98.50 85 ILE A O 1
ATOM 679 N N . GLU A 1 86 ? 2.717 12.191 -6.224 1.00 97.94 86 GLU A N 1
ATOM 680 C CA . GLU A 1 86 ? 4.087 11.740 -6.489 1.00 97.94 86 GLU A CA 1
ATOM 681 C C . GLU A 1 86 ? 4.110 10.392 -7.231 1.00 97.94 86 GLU A C 1
ATOM 683 O O . GLU A 1 86 ? 4.807 10.227 -8.232 1.00 97.94 86 GLU A O 1
ATOM 688 N N . GLN A 1 87 ? 3.330 9.412 -6.767 1.00 98.44 87 GLN A N 1
ATOM 689 C CA . GLN A 1 87 ? 3.302 8.083 -7.380 1.00 98.44 87 GLN A CA 1
ATOM 690 C C . GLN A 1 87 ? 2.568 8.061 -8.726 1.00 98.44 87 GLN A C 1
ATOM 692 O O . GLN A 1 87 ? 2.979 7.332 -9.634 1.00 98.44 87 GLN A O 1
ATOM 697 N N . ALA A 1 88 ? 1.515 8.864 -8.877 1.00 98.44 88 ALA A N 1
ATOM 698 C CA . ALA A 1 88 ? 0.805 9.025 -10.141 1.00 98.44 88 ALA A CA 1
ATOM 699 C C . ALA A 1 88 ? 1.713 9.665 -11.204 1.00 98.44 88 ALA A C 1
ATOM 701 O O . ALA A 1 88 ? 1.793 9.160 -12.323 1.00 98.44 88 ALA A O 1
ATOM 702 N N . GLU A 1 89 ? 2.477 10.700 -10.841 1.00 98.50 89 GLU A N 1
ATOM 703 C CA . GLU A 1 89 ? 3.460 11.349 -11.721 1.00 98.50 89 GLU A CA 1
ATOM 704 C C . GLU A 1 89 ? 4.583 10.397 -12.154 1.00 98.50 89 GLU A C 1
ATOM 706 O O . GLU A 1 89 ? 5.047 10.461 -13.296 1.00 98.50 89 GLU A O 1
ATOM 711 N N . GLN A 1 90 ? 4.998 9.471 -11.283 1.00 98.38 90 GLN A N 1
ATOM 712 C CA . GLN A 1 90 ? 5.952 8.426 -11.662 1.00 98.38 90 GLN A CA 1
ATOM 713 C C . GLN A 1 90 ? 5.368 7.419 -12.663 1.00 98.38 90 GLN A C 1
ATOM 715 O O . GLN A 1 90 ? 6.129 6.819 -13.427 1.00 98.38 90 GLN A O 1
ATOM 720 N N . GLY A 1 91 ? 4.044 7.258 -12.707 1.00 98.50 91 GLY A N 1
ATOM 721 C CA . GLY A 1 91 ? 3.346 6.349 -13.616 1.00 98.50 91 GLY A CA 1
ATOM 722 C C . GLY A 1 91 ? 2.931 5.024 -12.979 1.00 98.50 91 GLY A C 1
ATOM 723 O O . GLY A 1 91 ? 2.966 3.999 -13.652 1.00 98.50 91 GLY A O 1
ATOM 724 N N . VAL A 1 92 ? 2.577 5.022 -11.689 1.00 98.69 92 VAL A N 1
ATOM 725 C CA . VAL A 1 92 ? 1.914 3.868 -11.060 1.00 98.69 92 VAL A CA 1
ATOM 726 C C . VAL A 1 92 ? 0.538 3.648 -11.694 1.00 98.69 92 VAL A C 1
ATOM 728 O O . VAL A 1 92 ? -0.248 4.582 -11.826 1.00 98.69 92 VAL A O 1
ATOM 731 N N . ASP A 1 93 ? 0.231 2.403 -12.057 1.00 98.75 93 ASP A N 1
ATOM 732 C CA . ASP A 1 93 ? -0.987 2.052 -12.793 1.00 98.75 93 ASP A CA 1
ATOM 733 C C . ASP A 1 93 ? -2.206 1.840 -11.882 1.00 98.75 93 ASP A C 1
ATOM 735 O O . ASP A 1 93 ? -3.345 2.004 -12.321 1.00 98.75 93 ASP A O 1
ATOM 739 N N . TYR A 1 94 ? -1.999 1.429 -10.624 1.00 98.75 94 TYR A N 1
ATOM 740 C CA . TYR A 1 94 ? -3.088 1.258 -9.659 1.00 98.75 94 TYR A CA 1
ATOM 741 C C . TYR A 1 94 ? -2.646 1.386 -8.197 1.00 98.75 94 TYR A C 1
ATOM 743 O O . TYR A 1 94 ? -1.564 0.953 -7.798 1.00 98.75 94 TYR A O 1
ATOM 751 N N . PHE A 1 95 ? -3.551 1.902 -7.363 1.00 98.69 95 PHE A N 1
ATOM 752 C CA . PHE A 1 95 ? -3.341 2.050 -5.925 1.00 98.69 95 PHE A CA 1
ATOM 753 C C . PHE A 1 95 ? -4.212 1.094 -5.119 1.00 98.69 95 PHE A C 1
ATOM 755 O O . PHE A 1 95 ? -5.422 0.988 -5.326 1.00 98.69 95 PHE A O 1
ATOM 762 N N . THR A 1 96 ? -3.611 0.439 -4.129 1.00 98.50 96 THR A N 1
ATOM 763 C CA . THR A 1 96 ? -4.372 -0.226 -3.067 1.00 98.50 96 THR A CA 1
ATOM 764 C C . THR A 1 96 ? -4.634 0.768 -1.941 1.00 98.50 96 THR A C 1
ATOM 766 O O . THR A 1 96 ? -3.713 1.166 -1.230 1.00 98.50 96 THR A O 1
ATOM 769 N N . ILE A 1 97 ? -5.899 1.147 -1.751 1.00 98.25 97 ILE A N 1
ATOM 770 C CA . ILE A 1 97 ? -6.318 2.144 -0.755 1.00 98.25 97 ILE A CA 1
ATOM 771 C C . ILE A 1 97 ? -7.326 1.516 0.208 1.00 98.25 97 ILE A C 1
ATOM 773 O O . ILE A 1 97 ? -8.388 1.035 -0.185 1.00 98.25 97 ILE A O 1
ATOM 777 N N . HIS A 1 98 ? -7.014 1.542 1.504 1.00 98.06 98 HIS A N 1
ATOM 778 C CA . HIS A 1 98 ? -7.825 0.918 2.553 1.00 98.06 98 HIS A CA 1
ATOM 779 C C . HIS A 1 98 ? -8.911 1.858 3.113 1.00 98.06 98 HIS A C 1
ATOM 781 O O . HIS A 1 98 ? -9.136 1.920 4.322 1.00 98.06 98 HIS A O 1
ATOM 787 N N . ALA A 1 99 ? -9.644 2.549 2.236 1.00 98.31 99 ALA A N 1
ATOM 788 C CA . ALA A 1 99 ? -10.751 3.440 2.612 1.00 98.31 99 ALA A CA 1
ATOM 789 C C . ALA A 1 99 ? -11.941 2.702 3.267 1.00 98.31 99 ALA A C 1
ATOM 791 O O . ALA A 1 99 ? -12.782 3.304 3.923 1.00 98.31 99 ALA A O 1
ATOM 792 N N . GLY A 1 100 ? -12.018 1.372 3.142 1.00 98.31 100 GLY A N 1
ATOM 793 C CA . GLY A 1 100 ? -13.064 0.560 3.777 1.00 98.31 100 GLY A CA 1
ATOM 794 C C . GLY A 1 100 ? -12.870 0.302 5.279 1.00 98.31 100 GLY A C 1
ATOM 795 O O . GLY A 1 100 ? -13.782 -0.212 5.932 1.00 98.31 100 GLY A O 1
ATOM 796 N N . VAL A 1 101 ? -11.703 0.627 5.847 1.00 98.12 101 VAL A N 1
ATOM 797 C CA . VAL A 1 101 ? -11.407 0.413 7.275 1.00 98.12 101 VAL A CA 1
ATOM 798 C C . VAL A 1 101 ? -11.997 1.562 8.081 1.00 98.12 101 VAL A C 1
ATOM 800 O O . VAL A 1 101 ? -11.307 2.522 8.398 1.00 98.12 101 VAL A O 1
ATOM 803 N N . ARG A 1 102 ? -13.298 1.488 8.361 1.00 98.31 102 ARG A N 1
ATOM 804 C CA . ARG A 1 102 ? -14.029 2.532 9.090 1.00 98.31 102 ARG A CA 1
ATOM 805 C C . ARG A 1 102 ? -13.872 2.389 10.599 1.00 98.31 102 ARG A C 1
ATOM 807 O O . ARG A 1 102 ? -13.832 1.262 11.103 1.00 98.31 102 ARG A O 1
ATOM 814 N N . LEU A 1 103 ? -13.892 3.505 11.328 1.00 98.31 103 LEU A N 1
ATOM 815 C CA . LEU A 1 103 ? -13.731 3.547 12.790 1.00 98.31 103 LEU A CA 1
ATOM 816 C C . LEU A 1 103 ? -14.680 2.568 13.500 1.00 98.31 103 LEU A C 1
ATOM 818 O O . LEU A 1 103 ? -14.259 1.761 14.326 1.00 98.31 103 LEU A O 1
ATOM 822 N N . GLN A 1 104 ? -15.959 2.576 13.116 1.00 98.12 104 GLN A N 1
ATOM 823 C CA . GLN A 1 104 ? -16.984 1.701 13.699 1.00 98.12 104 GLN A CA 1
ATOM 824 C C . GLN A 1 104 ? -16.757 0.199 13.443 1.00 98.12 104 GLN A C 1
ATOM 826 O O . GLN A 1 104 ? -17.342 -0.633 14.136 1.00 98.12 104 GLN A O 1
ATOM 831 N N . TYR A 1 105 ? -15.926 -0.175 12.464 1.00 98.50 105 TYR A N 1
ATOM 832 C CA . TYR A 1 105 ? -15.640 -1.576 12.144 1.00 98.50 105 TYR A CA 1
ATOM 833 C C . TYR A 1 105 ? -14.458 -2.136 12.934 1.00 98.50 105 TYR A C 1
ATOM 835 O O . TYR A 1 105 ? -14.365 -3.353 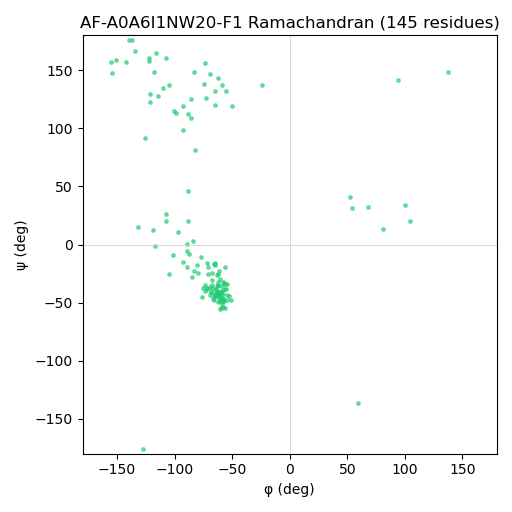13.089 1.00 98.50 105 TYR A O 1
ATOM 843 N N . VAL A 1 106 ? -13.587 -1.282 13.482 1.00 97.69 106 VAL A N 1
ATOM 844 C CA . VAL A 1 106 ? -12.406 -1.720 14.243 1.00 97.69 106 VAL A CA 1
ATOM 845 C C . VAL A 1 106 ? -12.786 -2.584 15.460 1.00 97.69 106 VAL A C 1
ATOM 847 O O . VAL A 1 106 ? -12.219 -3.666 15.613 1.00 97.69 106 VAL A O 1
ATOM 850 N N . PRO A 1 107 ? -13.793 -2.240 16.291 1.00 97.62 107 PRO A N 1
ATOM 851 C CA . PRO A 1 107 ? -14.181 -3.089 17.423 1.00 97.62 107 PRO A CA 1
ATOM 852 C C . PRO A 1 107 ? -14.682 -4.484 17.019 1.00 97.62 107 PRO A C 1
ATOM 854 O O . PRO A 1 107 ? -14.548 -5.434 17.790 1.00 97.62 107 PRO A O 1
ATOM 857 N N . LEU A 1 108 ? -15.210 -4.645 15.797 1.00 98.00 108 LEU A N 1
ATOM 858 C CA . LEU A 1 108 ? -15.699 -5.936 15.296 1.00 98.00 108 LEU A CA 1
ATOM 859 C C . LEU A 1 108 ? -14.568 -6.960 15.122 1.00 98.00 108 LEU A C 1
ATOM 861 O O . LEU A 1 108 ? -14.827 -8.161 15.026 1.00 98.00 108 LEU A O 1
ATOM 865 N N . THR A 1 109 ? -13.308 -6.514 15.092 1.00 97.62 109 THR A N 1
ATOM 866 C CA . THR A 1 109 ? -12.149 -7.404 14.959 1.00 97.62 109 THR A CA 1
ATOM 867 C C . THR A 1 109 ? -11.639 -7.940 16.296 1.00 97.62 109 THR A C 1
ATOM 869 O O . THR A 1 109 ? -10.802 -8.839 16.284 1.00 97.62 109 THR A O 1
ATOM 872 N N . ALA A 1 110 ? -12.141 -7.449 17.437 1.00 95.81 110 ALA A N 1
ATOM 873 C CA . ALA A 1 110 ? -11.637 -7.803 18.770 1.00 95.81 110 ALA A CA 1
ATOM 874 C C . ALA A 1 110 ? -11.750 -9.304 19.105 1.00 95.81 110 ALA A C 1
ATOM 876 O O . ALA A 1 110 ? -10.931 -9.833 19.849 1.00 95.81 110 ALA A O 1
ATOM 877 N N . GLY A 1 111 ? -12.742 -10.000 18.539 1.00 96.88 111 GLY A N 1
ATOM 878 C CA . GLY A 1 111 ? -12.943 -11.441 18.738 1.00 96.88 111 GLY A CA 1
ATOM 879 C C . GLY A 1 111 ? -12.212 -12.344 17.738 1.00 96.88 111 GLY A C 1
ATOM 880 O O . GLY A 1 111 ? -12.374 -13.563 17.793 1.00 96.88 111 GLY A O 1
ATOM 881 N N . ARG A 1 112 ? -11.453 -11.790 16.781 1.00 98.12 112 ARG A N 1
ATOM 882 C CA . ARG A 1 112 ? -10.745 -12.600 15.776 1.00 98.12 112 ARG A CA 1
ATOM 883 C C . ARG A 1 112 ? -9.525 -13.280 16.387 1.00 98.12 112 ARG A C 1
ATOM 885 O O . ARG A 1 112 ? -8.734 -12.634 17.061 1.00 98.12 112 ARG A O 1
ATOM 892 N N . MET A 1 113 ? -9.306 -14.546 16.026 1.00 98.19 113 MET A N 1
ATOM 893 C CA . MET A 1 113 ? -8.137 -15.324 16.463 1.00 98.19 113 MET A CA 1
ATOM 894 C C . MET A 1 113 ? -6.800 -14.646 16.125 1.00 98.19 113 MET A C 1
ATOM 896 O O . MET A 1 113 ? -5.874 -14.691 16.925 1.00 98.19 113 MET A O 1
ATOM 900 N N . THR A 1 114 ? -6.704 -14.012 14.953 1.00 97.56 114 THR A N 1
ATOM 901 C CA . THR A 1 114 ? -5.474 -13.376 14.451 1.00 97.56 114 THR A CA 1
ATOM 902 C C . THR A 1 114 ? -5.621 -11.866 14.236 1.00 97.56 114 THR A C 1
ATOM 904 O O . THR A 1 114 ? -4.781 -11.258 13.580 1.00 97.56 114 THR A O 1
ATOM 907 N N . GLY A 1 115 ? -6.695 -11.250 14.746 1.00 96.88 115 GLY A N 1
ATOM 908 C CA . GLY A 1 115 ? -6.920 -9.804 14.631 1.00 96.88 115 GLY A CA 1
ATOM 909 C C . GLY A 1 115 ? -7.00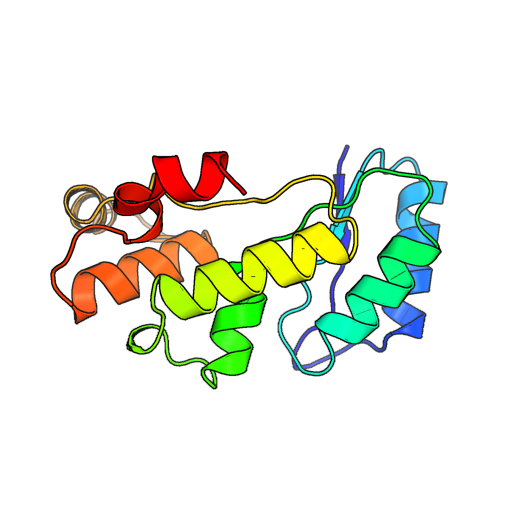0 -9.275 13.188 1.00 96.88 115 GLY A C 1
ATOM 910 O O . GLY A 1 115 ? -7.679 -9.850 12.327 1.00 96.88 115 GLY A O 1
ATOM 911 N N . ILE A 1 116 ? -6.340 -8.137 12.948 1.00 97.56 116 ILE A N 1
ATOM 912 C CA . ILE A 1 116 ? -6.197 -7.486 11.637 1.00 97.56 116 ILE A CA 1
ATOM 913 C C . ILE A 1 116 ? -4.826 -7.857 11.067 1.00 97.56 116 ILE A C 1
ATOM 915 O O . ILE A 1 116 ? -3.804 -7.450 11.606 1.00 97.56 116 ILE A O 1
ATOM 919 N N . VAL A 1 117 ? -4.814 -8.627 9.977 1.00 97.38 117 VAL A N 1
ATOM 920 C CA . VAL A 1 117 ? -3.580 -9.130 9.339 1.00 97.3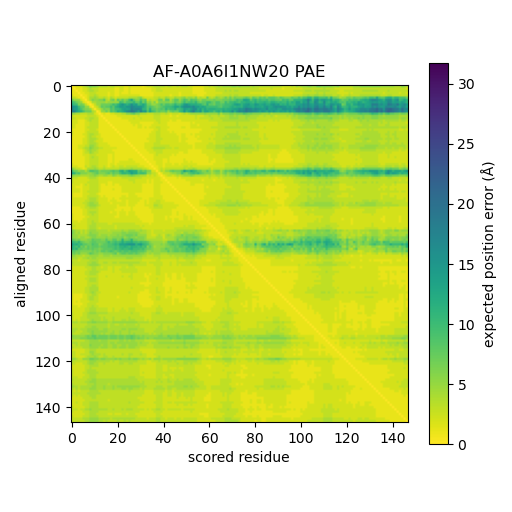8 117 VAL A CA 1
ATOM 921 C C . VAL A 1 117 ? -3.172 -8.346 8.088 1.00 97.38 117 VAL A C 1
ATOM 923 O O . VAL A 1 117 ? -2.086 -8.561 7.561 1.00 97.38 117 VAL A O 1
ATOM 926 N N . SER A 1 118 ? -4.034 -7.444 7.602 1.00 96.38 118 SER A N 1
ATOM 927 C CA . SER A 1 118 ? -3.637 -6.471 6.580 1.00 96.38 118 SER A CA 1
ATOM 928 C C . SER A 1 118 ? -2.737 -5.430 7.235 1.00 96.38 118 SER A C 1
ATOM 930 O O . SER A 1 118 ? -3.135 -4.826 8.234 1.00 96.38 118 SER A O 1
ATOM 932 N N . ARG A 1 119 ? -1.547 -5.213 6.667 1.00 93.56 119 ARG A N 1
ATOM 933 C CA . ARG A 1 119 ? -0.600 -4.203 7.148 1.00 93.56 119 ARG A CA 1
ATOM 934 C C . ARG A 1 119 ? -1.248 -2.818 7.128 1.00 93.56 119 ARG A C 1
ATOM 936 O O . ARG A 1 119 ? -1.365 -2.194 8.175 1.00 93.56 119 ARG A O 1
ATOM 943 N N . ASP A 1 120 ? -1.785 -2.406 5.988 1.00 91.44 120 ASP A N 1
ATOM 944 C CA . ASP A 1 120 ? -2.508 -1.135 5.826 1.00 91.44 120 ASP A CA 1
ATOM 945 C C . ASP A 1 120 ? -3.742 -1.037 6.704 1.00 91.44 120 ASP A C 1
ATOM 947 O O . ASP A 1 120 ? -4.019 -0.005 7.307 1.00 91.44 120 ASP A O 1
ATOM 951 N N . GLY A 1 121 ? -4.492 -2.138 6.795 1.00 94.44 121 GLY A N 1
ATOM 952 C CA . GLY A 1 121 ? -5.680 -2.176 7.627 1.00 94.44 121 GLY A CA 1
ATOM 953 C C . GLY A 1 121 ? -5.343 -1.954 9.097 1.00 94.44 121 GLY A C 1
ATOM 954 O O . GLY A 1 121 ? -6.109 -1.302 9.801 1.00 94.44 121 GLY A O 1
ATOM 955 N N . SER A 1 122 ? -4.192 -2.456 9.553 1.00 95.56 122 SER A N 1
ATOM 956 C CA . SER A 1 122 ? -3.709 -2.225 10.914 1.00 95.56 122 SER A CA 1
ATOM 957 C C . SER A 1 122 ? -3.228 -0.785 11.133 1.00 95.56 122 SER A C 1
ATOM 959 O O . SER A 1 122 ? -3.555 -0.216 12.173 1.00 95.56 122 SER A O 1
ATOM 961 N N . ILE A 1 123 ? -2.562 -0.177 10.139 1.00 95.25 123 ILE A N 1
ATOM 962 C CA . ILE A 1 123 ? -2.147 1.238 10.150 1.00 95.25 123 ILE A CA 1
ATOM 963 C C . ILE A 1 123 ? -3.382 2.136 10.289 1.00 95.25 123 ILE A C 1
ATOM 965 O O . ILE A 1 123 ? -3.501 2.895 11.251 1.00 95.25 123 ILE A O 1
ATOM 969 N N . MET A 1 124 ? -4.369 1.970 9.402 1.00 97.25 124 MET A N 1
ATOM 970 C CA . MET A 1 124 ? -5.588 2.783 9.423 1.00 97.25 124 MET A CA 1
ATOM 971 C C . MET A 1 124 ? -6.429 2.555 10.678 1.00 97.25 124 MET A C 1
ATOM 973 O O . MET A 1 124 ? -6.972 3.510 11.231 1.00 97.25 124 MET A O 1
ATOM 977 N N . ALA A 1 125 ? -6.527 1.315 11.169 1.00 97.12 125 ALA A N 1
ATOM 978 C CA . ALA A 1 125 ? -7.222 1.038 12.423 1.00 97.12 125 ALA A CA 1
ATOM 979 C C . ALA A 1 125 ? -6.547 1.742 13.609 1.00 97.12 125 ALA A C 1
ATOM 981 O O . ALA A 1 125 ? -7.242 2.317 14.447 1.00 97.12 125 ALA A O 1
ATOM 982 N N . LYS A 1 126 ? -5.209 1.732 13.673 1.00 95.88 126 LYS A N 1
ATOM 983 C CA . LYS A 1 126 ? -4.456 2.415 14.729 1.00 95.88 126 LYS A CA 1
ATOM 984 C C . LYS A 1 126 ? -4.617 3.933 14.646 1.00 95.88 126 LYS A C 1
ATOM 986 O O . LYS A 1 126 ? -4.916 4.533 15.675 1.00 95.88 126 LYS A O 1
ATOM 991 N N . TRP A 1 127 ? -4.521 4.525 13.454 1.00 97.25 127 TRP A N 1
ATOM 992 C CA . TRP A 1 127 ? -4.781 5.955 13.242 1.00 97.25 127 TRP A CA 1
ATOM 993 C C . TRP A 1 127 ? -6.196 6.347 13.700 1.00 97.25 127 TRP A C 1
ATOM 995 O O . TRP A 1 127 ? -6.359 7.261 14.509 1.00 97.25 127 TRP A O 1
ATOM 1005 N N . CYS A 1 128 ? -7.224 5.590 13.286 1.00 97.50 128 CYS A N 1
ATOM 1006 C CA . CYS A 1 128 ? -8.615 5.854 13.676 1.00 97.50 128 CYS A CA 1
ATOM 1007 C C . CYS A 1 128 ? -8.804 5.800 15.199 1.00 97.50 128 CYS A C 1
ATOM 1009 O O . CYS A 1 128 ? -9.518 6.625 15.765 1.00 97.50 128 CYS A O 1
ATOM 1011 N N . LEU A 1 129 ? -8.177 4.830 15.875 1.00 96.38 129 LEU A N 1
ATOM 1012 C CA . LEU A 1 129 ? -8.267 4.686 17.330 1.00 96.38 129 LEU A CA 1
ATOM 1013 C C . LEU A 1 129 ? -7.489 5.771 18.084 1.00 96.38 129 LEU A C 1
ATOM 1015 O O . LEU A 1 129 ? -7.972 6.224 19.120 1.00 96.38 129 LEU A O 1
ATOM 1019 N N . ALA A 1 130 ? -6.322 6.181 17.581 1.00 96.12 130 ALA A N 1
ATOM 1020 C CA . ALA A 1 130 ? -5.492 7.217 18.194 1.00 96.12 130 ALA A CA 1
ATOM 1021 C C . ALA A 1 130 ? -6.191 8.584 18.187 1.00 96.12 130 ALA A C 1
ATOM 1023 O O . ALA A 1 130 ? -6.196 9.281 19.201 1.00 96.12 130 ALA A O 1
ATOM 1024 N N . HIS A 1 131 ? -6.840 8.928 17.073 1.00 96.75 131 HIS A N 1
ATOM 1025 C CA . HIS A 1 131 ? -7.533 10.210 16.905 1.00 96.75 131 HIS A CA 1
ATOM 1026 C C . HIS A 1 131 ? -9.013 10.168 17.288 1.00 96.75 131 HIS A C 1
ATOM 1028 O O . HIS A 1 131 ? -9.638 11.213 17.456 1.00 96.75 131 HIS A O 1
ATOM 1034 N N . HIS A 1 132 ? -9.586 8.970 17.424 1.00 97.31 132 HIS A N 1
ATOM 1035 C CA . HIS A 1 132 ? -11.029 8.746 17.541 1.00 97.31 132 HIS A CA 1
ATOM 1036 C C . HIS A 1 132 ? -11.827 9.424 16.409 1.00 97.31 132 HIS A C 1
ATOM 1038 O O . HIS A 1 132 ? -12.887 10.014 16.629 1.00 97.31 132 HIS A O 1
ATOM 1044 N N . GLN A 1 133 ? -11.293 9.344 15.188 1.00 98.06 133 GLN A N 1
ATOM 1045 C CA . GLN A 1 133 ? -11.843 9.953 13.975 1.00 98.06 133 GLN A CA 1
ATOM 1046 C C . GLN A 1 133 ? -12.118 8.894 12.903 1.00 98.06 133 GLN A C 1
ATOM 1048 O O . GLN A 1 133 ? -11.569 7.791 12.942 1.00 98.06 133 GLN A O 1
ATOM 1053 N N . GLU A 1 134 ? -13.004 9.220 11.958 1.00 98.50 134 GLU A N 1
ATOM 1054 C CA . GLU A 1 134 ? -13.244 8.368 10.790 1.00 98.50 134 GLU A CA 1
ATOM 1055 C C . GLU A 1 134 ? -12.027 8.387 9.863 1.00 98.50 134 GLU A C 1
ATOM 1057 O O . GLU A 1 134 ? -11.350 9.403 9.739 1.00 98.50 134 GLU A O 1
ATOM 1062 N N . ASN A 1 135 ? -11.774 7.255 9.211 1.00 98.06 135 ASN A N 1
ATOM 1063 C CA . ASN A 1 135 ? -10.650 7.049 8.305 1.00 98.06 135 ASN A CA 1
ATOM 1064 C C . ASN A 1 135 ? -10.541 8.172 7.260 1.00 98.06 135 ASN A C 1
ATOM 1066 O O . ASN A 1 135 ? -11.443 8.341 6.439 1.00 98.06 135 ASN A O 1
ATOM 1070 N N . PHE A 1 136 ? -9.420 8.897 7.244 1.00 97.88 136 PHE A N 1
ATOM 1071 C CA . PHE A 1 136 ? -9.245 10.026 6.329 1.00 97.88 136 PHE A CA 1
ATOM 1072 C C . PHE A 1 136 ? -9.269 9.617 4.845 1.00 97.88 136 PHE A C 1
ATOM 1074 O O . PHE A 1 136 ? -9.695 10.411 4.011 1.00 97.88 136 PHE A O 1
ATOM 1081 N N . LEU A 1 137 ? -8.902 8.373 4.512 1.00 98.19 137 LEU A N 1
ATOM 1082 C CA . LEU A 1 137 ? -9.024 7.820 3.155 1.00 98.19 137 LEU A CA 1
ATOM 1083 C C . LEU A 1 137 ? -10.489 7.640 2.745 1.00 98.19 137 LEU A C 1
ATOM 1085 O O . LEU A 1 137 ? -10.824 7.705 1.567 1.00 98.19 137 LEU A O 1
ATOM 1089 N N . TYR A 1 138 ? -11.363 7.375 3.719 1.00 98.62 138 TYR A N 1
ATOM 1090 C CA . TYR A 1 138 ? -12.804 7.300 3.501 1.00 98.62 138 TYR A CA 1
ATOM 1091 C C . TYR A 1 138 ? -13.406 8.697 3.349 1.00 98.62 138 TYR A C 1
ATOM 1093 O O . TYR A 1 138 ? -14.212 8.922 2.450 1.00 98.62 138 TYR A O 1
ATOM 1101 N N . THR A 1 139 ? -13.029 9.641 4.216 1.00 98.62 139 THR A N 1
ATOM 1102 C CA . THR A 1 139 ? -13.624 10.986 4.206 1.00 98.62 139 THR A CA 1
ATOM 1103 C C . THR A 1 139 ? -13.196 11.825 3.004 1.00 98.62 139 THR A C 1
ATOM 1105 O O . THR A 1 139 ? -13.962 12.689 2.600 1.00 98.62 139 THR A O 1
ATOM 1108 N N . HIS A 1 140 ? -12.027 11.552 2.415 1.00 98.62 140 HIS A N 1
ATOM 1109 C CA . HIS A 1 140 ? -11.510 12.241 1.224 1.00 98.62 140 HIS A CA 1
ATOM 1110 C C . HIS A 1 140 ? -11.567 11.365 -0.038 1.00 98.62 140 HIS A C 1
ATOM 1112 O O . HIS A 1 140 ? -10.863 11.622 -1.008 1.00 98.62 140 HIS A O 1
ATOM 1118 N N . PHE A 1 141 ? -12.398 10.315 -0.054 1.00 98.69 141 PHE A N 1
ATOM 1119 C CA . PHE A 1 141 ? -12.462 9.381 -1.184 1.00 98.69 141 PHE A CA 1
ATOM 1120 C C . PHE A 1 141 ? -12.814 10.064 -2.517 1.00 98.69 141 PHE A C 1
ATOM 1122 O O . PHE A 1 141 ? -12.337 9.637 -3.563 1.00 98.69 141 PHE A O 1
ATOM 1129 N N . GLU A 1 142 ? -13.616 11.132 -2.483 1.00 98.62 142 GLU A N 1
ATOM 1130 C CA . GLU A 1 142 ? -13.929 11.937 -3.671 1.00 98.62 142 GLU A CA 1
ATOM 1131 C C . GLU A 1 142 ? -12.690 12.670 -4.200 1.00 98.62 142 GLU A C 1
ATOM 1133 O O . GLU A 1 142 ? -12.397 12.551 -5.384 1.00 98.62 142 GLU A O 1
ATOM 1138 N N . GLU A 1 143 ? -11.903 13.322 -3.336 1.00 98.31 143 GLU A N 1
ATOM 1139 C CA . GLU A 1 143 ? -10.645 13.966 -3.747 1.00 98.31 143 GLU A CA 1
ATOM 1140 C C . GLU A 1 143 ? -9.623 12.951 -4.275 1.00 98.31 143 GLU A C 1
ATOM 1142 O O . GLU A 1 143 ? -8.908 13.248 -5.224 1.00 98.31 143 GLU A O 1
ATOM 1147 N N . ILE A 1 144 ? -9.574 11.737 -3.711 1.00 98.50 144 ILE A N 1
ATOM 1148 C CA . ILE A 1 144 ? -8.735 10.647 -4.243 1.00 98.50 144 ILE A CA 1
ATOM 1149 C C . ILE A 1 144 ? -9.116 10.317 -5.690 1.00 98.50 144 ILE A C 1
ATOM 1151 O O . ILE A 1 144 ? -8.245 9.973 -6.475 1.00 98.50 144 ILE A O 1
ATOM 1155 N N . CYS A 1 145 ? -10.402 10.391 -6.038 1.00 98.44 145 CYS A N 1
ATOM 1156 C CA . CYS A 1 145 ? -10.890 10.085 -7.384 1.00 98.44 145 CYS A CA 1
ATOM 1157 C C . CYS A 1 145 ? -10.693 11.240 -8.383 1.00 98.44 145 CYS A C 1
ATOM 1159 O O . CYS A 1 145 ? -10.811 11.014 -9.586 1.00 98.44 145 CYS A O 1
ATOM 1161 N N . GLU A 1 146 ? -10.471 12.467 -7.902 1.00 98.25 146 GLU A N 1
ATOM 1162 C CA . GLU A 1 146 ? -10.140 13.626 -8.742 1.00 98.25 146 GLU A CA 1
ATOM 1163 C C . GLU A 1 146 ? -8.663 13.652 -9.160 1.00 98.25 146 GLU A C 1
ATOM 1165 O O . GLU A 1 146 ? -8.341 14.260 -10.183 1.00 98.25 146 GLU A O 1
ATOM 1170 N N . ILE A 1 147 ? -7.796 13.010 -8.369 1.00 96.88 147 ILE A N 1
ATOM 1171 C CA . ILE A 1 147 ? -6.372 12.783 -8.660 1.00 96.88 147 ILE A CA 1
ATOM 1172 C C . ILE A 1 147 ? -6.238 11.712 -9.747 1.00 96.88 147 ILE A C 1
ATOM 1174 O O . ILE A 1 147 ? -5.512 11.983 -10.730 1.00 96.88 147 ILE A O 1
#

Foldseek 3Di:
DEAEDEDDPVDDDLVVRLVSLVVCVVVPHQEYEYEHQEPPSLVSVLSNLVNHPHAYEYAQVSVLCRVVVNDLQVDDPVSSVVSLVSVVVSPHPYYDFVLVLWQVCQVVQVPPPVGDPDPVSVSQNVNCVVVVDTRNCNVCVVVSVVD

Radius of gyration: 15.89 Å; Cα contacts (8 Å, |Δi|>4): 207; chains: 1; bounding box: 36×33×38 Å

Sequence (147 aa):
INGNIGNSAVTSSISEEVDKMTWGIRWGADTIMDLSTVKNIHETREWILRNSPVPNGTVPIYQELEKENGKDEDLSWEIFKDTLIEQAEQGVDYFTIHAGVRLQYVPLTAGRMTGIVSRDGSIMAKWCLAHHQENFLYTHFEEICEI

Secondary structure (DSSP, 8-state):
-EEEE--BTTB--HHHHHHHHHHHHHTT-SEEEE---SS-HHHHHHHHHHH-SS-EEE-THHHHHHHTTT-GGG--HHHHHHHHHHHHHHT--EE---TT--GGGGGGGTT-TT----HHHHHHHHHHHHHT---HHHHTHHHHHH-

pLDDT: mean 94.79, std 6.26, range [68.06, 98.81]

Solvent-accessible surface area (backbone atoms only — not comparable to full-atom values): 8395 Å² total; per-residue (Å²): 95,75,32,81,48,52,40,44,92,87,49,78,50,58,69,54,46,44,50,48,50,55,49,36,42,75,76,59,32,60,26,38,28,55,60,34,55,38,91,60,47,69,60,39,48,50,57,38,60,79,69,49,96,51,54,36,29,39,46,59,66,42,54,46,32,49,76,50,76,67,38,54,74,75,64,47,63,70,59,49,49,54,45,50,52,54,42,49,75,72,62,54,68,44,76,59,73,72,40,82,52,40,48,86,55,53,71,73,38,73,83,44,95,74,54,72,79,49,69,65,53,41,44,46,44,50,29,18,64,72,70,72,39,70,31,58,58,45,77,42,44,67,62,63,70,74,106